Protein AF-A0AAV9ZYL0-F1 (afdb_monomer_lite)

pLDDT: mean 93.1, std 5.55, range [54.75, 97.0]

Secondary structure (DSSP, 8-state):
-------GGGGS-BTTB--HHHHHTT-HHHHTT------TTTTHHHHTTS-BTTBPPSSGGGGGGGG-

Foldseek 3Di:
DDDDDDDLPQCDQDPNDNHPNVVQCVPPVSVVPDPDDDDPPLVCLPQQQDQDPNHHRVHVSSVCPVVD

InterPro domains:
  IPR027417 P-loop containing nucleoside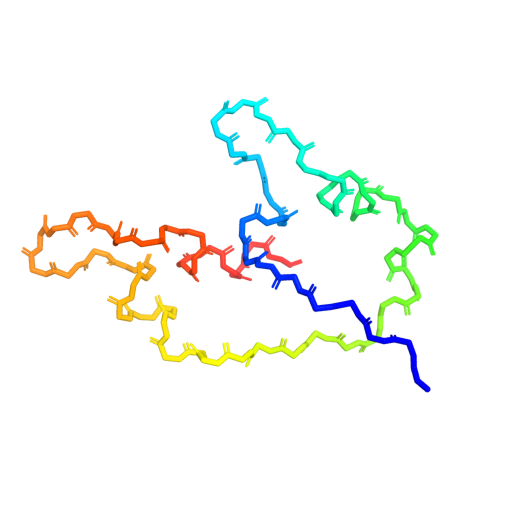 triphosphate hydrolase [G3DSA:3.40.50.300] (1-68)

Radius of gyration: 13.32 Å; chains: 1; bounding box: 32×24×39 Å

Organism: NCBI:txid2862362

Sequence (68 aa):
FRHLIVQPEQFRLQNGHLPRLAKLLRNRVFVNKIKRLTIDEAHNIYTSGTTLNGRPPFRPAWGKLDEL

Structure (mmCIF, N/CA/C/O backbone):
data_AF-A0AAV9ZYL0-F1
#
_entry.id   AF-A0AAV9ZYL0-F1
#
loop_
_atom_site.group_PDB
_atom_site.id
_atom_site.type_symbol
_atom_site.label_atom_id
_atom_site.label_alt_id
_atom_site.label_comp_id
_atom_site.label_asym_id
_atom_site.label_entity_id
_atom_site.label_seq_id
_atom_site.pdbx_PDB_ins_code
_atom_site.Cartn_x
_atom_site.Cartn_y
_atom_site.Cartn_z
_atom_site.occupancy
_atom_site.B_iso_or_equiv
_atom_site.auth_seq_id
_atom_site.auth_comp_id
_atom_site.auth_asym_id
_atom_site.auth_atom_id
_atom_site.pdbx_PDB_model_num
ATOM 1 N N . PHE A 1 1 ? -21.344 -2.420 7.652 1.00 54.75 1 PHE A N 1
ATOM 2 C CA . PHE A 1 1 ? -19.890 -2.404 7.383 1.00 54.75 1 PHE A CA 1
ATOM 3 C C . PHE A 1 1 ? -19.487 -1.021 6.882 1.00 54.75 1 PHE A C 1
ATOM 5 O O . PHE A 1 1 ? -20.226 -0.461 6.086 1.00 54.75 1 PHE A O 1
ATOM 12 N N . ARG A 1 2 ? -18.385 -0.430 7.372 1.00 84.88 2 ARG A N 1
ATOM 13 C CA . ARG A 1 2 ? -17.854 0.844 6.844 1.00 84.88 2 ARG A CA 1
ATOM 14 C C . ARG A 1 2 ? -16.631 0.527 5.987 1.00 84.88 2 ARG A C 1
ATOM 16 O O . ARG A 1 2 ? -15.601 0.151 6.537 1.00 84.88 2 ARG A O 1
ATOM 23 N N . HIS A 1 3 ? -16.768 0.636 4.670 1.00 91.94 3 HIS A N 1
ATOM 24 C CA . HIS A 1 3 ? -15.667 0.461 3.724 1.00 91.94 3 HIS A CA 1
ATOM 25 C C . HIS A 1 3 ? -15.121 1.828 3.313 1.00 91.94 3 HIS A C 1
ATOM 27 O O . HIS A 1 3 ? -15.887 2.767 3.107 1.00 91.94 3 HIS A O 1
ATOM 33 N N . LEU A 1 4 ? -13.799 1.931 3.200 1.00 94.12 4 LEU A N 1
ATOM 34 C CA . LEU A 1 4 ? -13.127 3.055 2.556 1.00 94.12 4 LEU A CA 1
ATOM 35 C C . LEU A 1 4 ? -12.589 2.543 1.223 1.00 94.12 4 LEU A C 1
ATOM 37 O O . LEU A 1 4 ? -11.662 1.738 1.211 1.00 94.12 4 LEU A O 1
ATOM 41 N N . ILE A 1 5 ? -13.202 2.978 0.124 1.00 95.75 5 ILE A N 1
ATOM 42 C CA . ILE A 1 5 ? -12.732 2.678 -1.231 1.00 95.75 5 ILE A CA 1
ATOM 43 C C . ILE A 1 5 ? -11.820 3.822 -1.648 1.00 95.75 5 ILE A C 1
ATOM 45 O O . ILE A 1 5 ? -12.208 4.989 -1.595 1.00 95.75 5 ILE A O 1
ATOM 49 N N . VAL A 1 6 ? -10.587 3.486 -2.006 1.00 95.38 6 VAL A N 1
ATOM 50 C CA . VAL A 1 6 ? -9.529 4.457 -2.275 1.00 95.38 6 VAL A CA 1
ATOM 51 C C . VAL A 1 6 ? -8.662 3.981 -3.427 1.00 95.38 6 VAL A C 1
ATOM 53 O O . VAL A 1 6 ? -8.558 2.790 -3.704 1.00 95.38 6 VAL A O 1
ATOM 56 N N . GLN A 1 7 ? -8.010 4.932 -4.081 1.00 94.94 7 GLN A N 1
ATOM 57 C CA . GLN A 1 7 ? -6.989 4.651 -5.079 1.00 94.94 7 GLN A CA 1
ATOM 58 C C . GLN A 1 7 ? -5.640 4.319 -4.405 1.00 94.94 7 GLN A C 1
ATOM 60 O O . GLN A 1 7 ? -5.356 4.881 -3.342 1.00 94.94 7 GLN A O 1
ATOM 65 N N . PRO A 1 8 ? -4.775 3.479 -5.010 1.00 94.25 8 PRO A N 1
ATOM 66 C CA . PRO A 1 8 ? -3.449 3.144 -4.472 1.00 94.25 8 PRO A CA 1
ATOM 67 C C . PRO A 1 8 ? -2.557 4.373 -4.216 1.00 94.25 8 PRO A C 1
ATOM 69 O O . PRO A 1 8 ? -1.736 4.371 -3.300 1.00 94.25 8 PRO A O 1
ATOM 72 N N . GLU A 1 9 ? -2.755 5.476 -4.940 1.00 95.19 9 GLU A N 1
ATOM 73 C CA . GLU A 1 9 ? -2.041 6.739 -4.727 1.00 95.19 9 GLU A CA 1
ATOM 74 C C . GLU A 1 9 ? -2.274 7.336 -3.338 1.00 95.19 9 GLU A C 1
ATOM 76 O O . GLU A 1 9 ? -1.403 8.032 -2.824 1.00 95.19 9 GLU A O 1
ATOM 81 N N . GLN A 1 10 ? -3.421 7.055 -2.712 1.00 95.38 10 GLN A N 1
ATOM 82 C CA . GLN A 1 10 ? -3.797 7.629 -1.418 1.00 95.38 10 GLN A CA 1
ATOM 83 C C . GLN A 1 10 ? -2.930 7.131 -0.256 1.00 95.38 10 GLN A C 1
ATOM 85 O O . GLN A 1 10 ? -2.935 7.749 0.810 1.00 95.38 10 GLN A O 1
ATOM 90 N N . PHE A 1 11 ? -2.191 6.038 -0.444 1.00 93.38 11 PHE A N 1
ATOM 91 C CA . PHE A 1 11 ? -1.375 5.428 0.602 1.00 93.38 11 PHE A CA 1
ATOM 92 C C . PHE A 1 11 ? 0.009 6.065 0.765 1.00 93.38 11 PHE A C 1
ATOM 94 O O . PHE A 1 11 ? 0.670 5.835 1.775 1.00 93.38 11 PHE A O 1
ATOM 101 N N . ARG A 1 12 ? 0.456 6.886 -0.191 1.00 88.44 12 ARG A N 1
ATOM 102 C CA . ARG A 1 12 ? 1.836 7.388 -0.239 1.00 88.44 12 ARG A CA 1
ATOM 103 C C . ARG A 1 12 ? 1.914 8.851 -0.641 1.00 88.44 12 ARG A C 1
ATOM 105 O O . ARG A 1 12 ? 0.935 9.444 -1.082 1.00 88.44 12 ARG A O 1
ATOM 112 N N . LEU A 1 13 ? 3.102 9.428 -0.481 1.00 90.69 13 LEU A N 1
ATOM 113 C CA . LEU A 1 13 ? 3.406 10.752 -1.008 1.00 90.69 13 LEU A CA 1
ATOM 114 C C . LEU A 1 13 ? 3.346 10.713 -2.541 1.00 90.69 13 LEU A C 1
ATOM 116 O O . LEU A 1 13 ? 3.956 9.845 -3.160 1.00 90.69 13 LEU A O 1
ATOM 120 N N . GLN A 1 14 ? 2.631 11.658 -3.137 1.00 86.38 14 GLN A N 1
ATOM 121 C CA . GLN A 1 14 ? 2.496 11.805 -4.583 1.00 86.38 14 GLN A CA 1
ATOM 122 C C . GLN A 1 14 ? 2.877 13.231 -4.952 1.00 86.38 14 GLN A C 1
ATOM 124 O O . GLN A 1 14 ? 2.242 14.167 -4.474 1.00 86.38 14 GLN A O 1
ATOM 129 N N . ASN A 1 15 ? 3.920 13.411 -5.763 1.00 85.69 15 ASN A N 1
ATOM 130 C CA . ASN A 1 15 ? 4.374 14.730 -6.228 1.00 85.69 15 ASN A CA 1
ATOM 131 C C . ASN A 1 15 ? 4.533 15.767 -5.091 1.00 85.69 15 ASN A C 1
ATOM 133 O O . ASN A 1 15 ? 4.120 16.915 -5.220 1.00 85.69 15 ASN A O 1
ATOM 137 N N . GLY A 1 16 ? 5.064 15.351 -3.933 1.00 90.25 16 GLY A N 1
ATOM 138 C CA . GLY A 1 16 ? 5.228 16.218 -2.755 1.00 90.25 16 GLY A CA 1
ATOM 139 C C . GLY A 1 16 ? 3.960 16.441 -1.917 1.00 90.25 16 GLY A C 1
ATOM 140 O O . GLY A 1 16 ? 4.036 17.002 -0.825 1.00 90.25 16 GLY A O 1
ATOM 141 N N . HIS A 1 17 ? 2.800 15.953 -2.357 1.00 91.44 17 HIS A N 1
ATOM 142 C CA . HIS A 1 17 ? 1.557 15.999 -1.598 1.00 91.44 17 HIS A CA 1
ATOM 143 C C . HIS A 1 17 ? 1.342 14.707 -0.807 1.00 91.44 17 HIS A C 1
ATOM 145 O O . HIS A 1 17 ? 1.382 13.613 -1.369 1.00 91.44 17 HIS A O 1
ATOM 151 N N . LEU A 1 18 ? 1.089 14.825 0.503 1.00 93.06 18 LEU A N 1
ATOM 152 C CA . LEU A 1 18 ? 0.746 13.691 1.366 1.00 93.06 18 LEU A CA 1
ATOM 153 C C . LEU A 1 18 ? -0.782 13.599 1.520 1.00 93.06 18 LEU A C 1
ATOM 155 O O . LEU A 1 18 ? -1.355 14.424 2.248 1.00 93.06 18 LEU A O 1
ATOM 159 N N . PRO A 1 19 ? -1.443 12.609 0.890 1.00 95.00 19 PRO A N 1
ATOM 160 C CA . PRO A 1 19 ? -2.891 12.481 0.930 1.00 95.00 19 PRO A CA 1
ATOM 161 C C . PRO A 1 19 ? -3.418 12.217 2.341 1.00 95.00 19 PRO A C 1
ATOM 163 O O . PRO A 1 19 ? -2.702 11.777 3.247 1.00 95.00 19 PRO A O 1
ATOM 166 N N . ARG A 1 20 ? -4.717 12.461 2.536 1.00 94.19 20 ARG A N 1
ATOM 167 C CA . ARG A 1 20 ? -5.366 12.309 3.844 1.00 94.19 20 ARG A CA 1
ATOM 168 C C . ARG A 1 20 ? -5.259 10.884 4.385 1.00 94.19 20 ARG A C 1
ATOM 170 O O . ARG A 1 20 ? -5.018 10.727 5.578 1.00 94.19 20 ARG A O 1
ATOM 177 N N . LEU A 1 21 ? -5.414 9.866 3.537 1.00 94.75 21 LEU A N 1
ATOM 178 C CA . LEU A 1 21 ? -5.284 8.478 3.977 1.00 94.75 21 LEU A CA 1
ATOM 179 C C . LEU A 1 21 ? -3.855 8.178 4.443 1.00 94.75 21 LEU A C 1
ATOM 181 O O . LEU A 1 21 ? -3.691 7.692 5.555 1.00 94.75 21 LEU A O 1
ATOM 185 N N . ALA A 1 22 ? -2.832 8.555 3.674 1.00 94.19 22 ALA A N 1
ATOM 186 C CA . ALA A 1 22 ? -1.436 8.416 4.087 1.00 94.19 22 ALA A CA 1
ATOM 187 C C . ALA A 1 22 ? -1.143 9.110 5.435 1.00 94.19 22 ALA A C 1
ATOM 189 O O . ALA A 1 22 ? -0.398 8.580 6.257 1.00 94.19 22 ALA A O 1
ATOM 190 N N . LYS A 1 23 ? -1.766 10.266 5.716 1.00 94.81 23 LYS A N 1
ATOM 191 C CA . LYS A 1 23 ? -1.699 10.910 7.044 1.00 94.81 23 LYS A CA 1
ATOM 192 C C . LYS A 1 23 ? -2.389 10.077 8.129 1.00 94.81 23 LYS A C 1
ATOM 194 O O . LYS A 1 23 ? -1.838 9.922 9.215 1.00 94.81 23 LYS A O 1
ATOM 199 N N . LEU A 1 24 ? -3.576 9.536 7.851 1.00 94.94 24 LEU A N 1
ATOM 200 C CA . LEU A 1 24 ? -4.327 8.699 8.793 1.00 94.94 24 LEU A CA 1
ATOM 201 C C . LEU A 1 24 ? -3.612 7.383 9.108 1.00 94.94 24 LEU A C 1
ATOM 203 O O . LEU A 1 24 ? -3.649 6.941 10.252 1.00 94.94 24 LEU A O 1
ATOM 207 N N . LEU A 1 25 ? -2.915 6.791 8.140 1.00 93.56 25 LEU A N 1
ATOM 208 C CA . LEU A 1 25 ? -2.128 5.571 8.334 1.00 93.56 25 LEU A CA 1
ATOM 209 C C . LEU A 1 25 ? -0.915 5.776 9.256 1.00 93.56 25 LEU A C 1
ATOM 211 O O . LEU A 1 25 ? -0.386 4.813 9.794 1.00 93.56 25 LEU A O 1
ATOM 215 N N . ARG A 1 26 ? -0.514 7.024 9.534 1.00 93.69 26 ARG A N 1
ATOM 216 C CA . ARG A 1 26 ? 0.479 7.338 10.579 1.00 93.69 26 ARG A CA 1
ATOM 217 C C . ARG A 1 26 ? -0.126 7.382 11.988 1.00 93.69 26 ARG A C 1
ATOM 219 O O . ARG A 1 26 ? 0.607 7.431 12.972 1.00 93.69 26 ARG A O 1
ATOM 226 N N . ASN A 1 27 ? -1.454 7.375 12.113 1.00 96.19 27 ASN A N 1
ATOM 227 C CA . ASN A 1 27 ? -2.152 7.383 13.394 1.00 96.19 27 ASN A CA 1
ATOM 228 C C . ASN A 1 27 ? -2.427 5.946 13.868 1.00 96.19 27 ASN A C 1
ATOM 230 O O . ASN A 1 27 ? -3.290 5.253 13.328 1.00 96.19 27 ASN A O 1
ATOM 234 N N . ARG A 1 28 ? -1.756 5.528 14.948 1.00 95.75 28 ARG A N 1
ATOM 235 C CA . ARG A 1 28 ? -1.897 4.179 15.529 1.00 95.75 28 ARG A CA 1
ATOM 236 C C . ARG A 1 28 ? -3.337 3.822 15.920 1.00 95.75 28 ARG A C 1
ATOM 238 O O . ARG A 1 28 ? -3.757 2.687 15.721 1.00 95.75 28 ARG A O 1
ATOM 245 N N . VAL A 1 29 ? -4.117 4.777 16.431 1.00 97.00 29 VAL A N 1
ATOM 246 C CA . VAL A 1 29 ? -5.523 4.551 16.821 1.00 97.00 29 VAL A CA 1
ATOM 247 C C . VAL A 1 29 ? -6.387 4.244 15.600 1.00 97.00 29 VAL A C 1
ATOM 249 O O . VAL A 1 29 ? -7.303 3.426 15.680 1.00 97.00 29 VAL A O 1
ATOM 252 N N . PHE A 1 30 ? -6.109 4.889 14.468 1.00 94.81 30 PHE A N 1
ATOM 253 C CA . PHE A 1 30 ? -6.800 4.613 13.213 1.00 94.81 30 PHE A CA 1
ATOM 254 C C . PHE A 1 30 ? -6.385 3.257 12.633 1.00 94.81 30 PHE A C 1
ATOM 256 O O . PHE A 1 30 ? -7.256 2.441 12.340 1.00 94.81 30 PHE A O 1
ATOM 263 N N . VAL A 1 31 ? -5.080 2.985 12.540 1.00 94.94 31 VAL A N 1
ATOM 264 C CA . VAL A 1 31 ? -4.551 1.727 11.986 1.00 94.94 31 VAL A CA 1
ATOM 265 C C . VAL A 1 31 ? -5.072 0.510 12.748 1.00 94.94 31 VAL A C 1
ATOM 267 O O . VAL A 1 31 ? -5.532 -0.441 12.128 1.00 94.94 31 VAL A O 1
ATOM 270 N N . ASN A 1 32 ? -5.142 0.571 14.082 1.00 96.06 32 ASN A N 1
ATOM 271 C CA . ASN A 1 32 ? -5.657 -0.533 14.903 1.00 96.06 32 ASN A CA 1
ATOM 272 C C . ASN A 1 32 ? -7.124 -0.911 14.604 1.00 96.06 32 ASN A C 1
ATOM 274 O O . ASN A 1 32 ? -7.561 -2.017 14.953 1.00 96.06 32 ASN A O 1
ATOM 278 N N . LYS A 1 33 ? -7.891 -0.015 13.962 1.00 95.00 33 LYS A N 1
ATOM 279 C CA . LYS A 1 33 ? -9.275 -0.259 13.522 1.00 95.00 33 LYS A CA 1
ATOM 280 C C . LYS A 1 33 ? -9.357 -0.946 12.157 1.00 95.00 33 LYS A C 1
ATOM 282 O O . LYS A 1 33 ? -10.401 -1.513 11.843 1.00 95.00 33 LYS A O 1
ATOM 287 N N . ILE A 1 34 ? -8.294 -0.916 11.356 1.00 93.75 34 ILE A N 1
ATOM 288 C CA . ILE A 1 34 ? -8.241 -1.596 10.062 1.00 93.75 34 ILE A CA 1
ATOM 289 C C . ILE A 1 34 ? -7.943 -3.074 10.319 1.00 93.75 34 ILE A C 1
ATOM 291 O O . ILE A 1 34 ? -6.911 -3.423 10.882 1.00 93.75 34 ILE A O 1
ATOM 295 N N . LYS A 1 35 ? -8.872 -3.954 9.936 1.00 94.56 35 LYS A N 1
ATOM 296 C CA . LYS A 1 35 ? -8.727 -5.415 10.098 1.00 94.56 35 LYS A CA 1
ATOM 297 C C . LYS A 1 35 ? -8.520 -6.158 8.782 1.00 94.56 35 LYS A C 1
ATOM 299 O O . LYS A 1 35 ? -8.141 -7.322 8.795 1.00 94.56 35 LYS A O 1
ATOM 304 N N . ARG A 1 36 ? -8.820 -5.511 7.655 1.00 93.81 36 ARG A N 1
ATOM 305 C CA . ARG 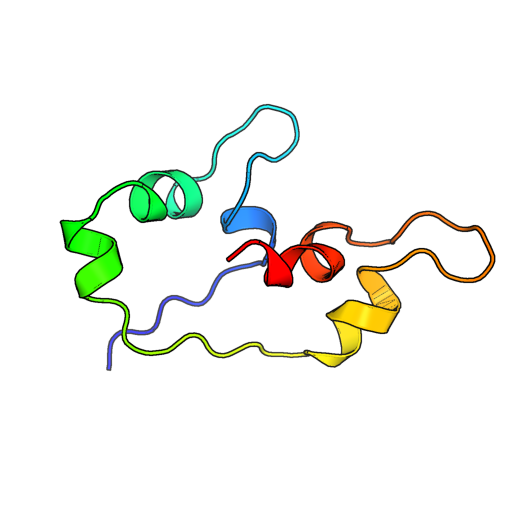A 1 36 ? -8.731 -6.100 6.321 1.00 93.81 36 ARG A CA 1
ATOM 306 C C . ARG A 1 36 ? -8.451 -5.012 5.295 1.00 93.81 36 ARG A C 1
ATOM 308 O O . ARG A 1 36 ? -9.072 -3.951 5.351 1.00 93.81 36 ARG A O 1
ATOM 315 N N . LEU A 1 37 ? -7.563 -5.324 4.360 1.00 93.50 37 LEU A N 1
ATOM 316 C CA . LEU A 1 37 ? -7.352 -4.594 3.120 1.00 93.50 37 LEU A CA 1
ATOM 317 C C . LEU A 1 37 ? -7.766 -5.518 1.971 1.00 93.50 37 LEU A C 1
ATOM 319 O O . LEU A 1 37 ? -7.337 -6.668 1.929 1.00 93.50 37 LEU A O 1
ATOM 323 N N . THR A 1 38 ? -8.618 -5.028 1.076 1.00 95.31 38 THR A N 1
ATOM 324 C CA . THR A 1 38 ? -9.005 -5.743 -0.145 1.00 95.31 38 THR A CA 1
ATOM 325 C C . THR A 1 38 ? -8.438 -4.980 -1.329 1.00 95.31 38 THR A C 1
ATOM 327 O O . THR A 1 38 ? -8.612 -3.764 -1.406 1.00 95.31 38 THR A O 1
ATOM 330 N N . ILE A 1 39 ? -7.766 -5.691 -2.231 1.00 95.06 39 ILE A N 1
ATOM 331 C CA . ILE A 1 39 ? -7.201 -5.127 -3.455 1.00 95.06 39 ILE A CA 1
ATOM 332 C C . ILE A 1 39 ? -8.104 -5.554 -4.606 1.00 95.06 39 ILE A C 1
ATOM 334 O O . ILE A 1 39 ? -8.162 -6.735 -4.943 1.00 95.06 39 ILE A O 1
ATOM 338 N N . ASP A 1 40 ? -8.822 -4.589 -5.167 1.00 96.50 40 ASP A N 1
ATOM 339 C CA . ASP A 1 40 ? -9.536 -4.777 -6.427 1.00 96.50 40 ASP A CA 1
ATOM 340 C 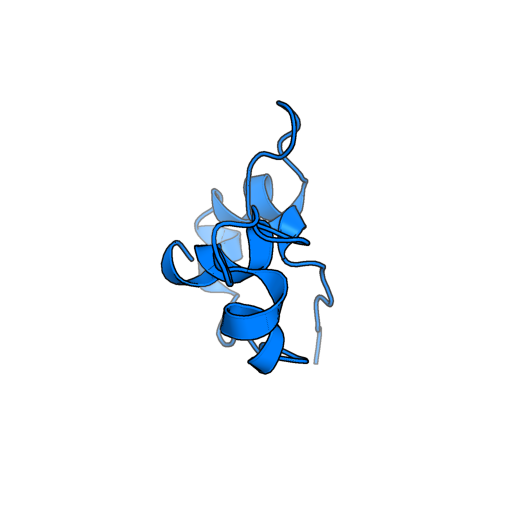C . ASP A 1 40 ? -8.552 -4.678 -7.601 1.00 96.50 40 ASP A C 1
ATOM 342 O O . ASP A 1 40 ? -7.513 -4.036 -7.467 1.00 96.50 40 ASP A O 1
ATOM 346 N N . GLU A 1 41 ? -8.838 -5.324 -8.729 1.00 95.94 41 GLU A N 1
ATOM 347 C CA . GLU A 1 41 ? -7.998 -5.312 -9.938 1.00 95.94 41 GLU A CA 1
ATOM 348 C C . GLU A 1 41 ? -6.504 -5.608 -9.694 1.00 95.94 41 GLU A C 1
ATOM 350 O O . GLU A 1 41 ? -5.613 -4.986 -10.281 1.00 95.94 41 GLU A O 1
ATOM 355 N N . ALA A 1 42 ? -6.215 -6.584 -8.823 1.00 95.81 42 ALA A N 1
ATOM 356 C CA . ALA A 1 42 ? -4.861 -6.912 -8.361 1.00 95.81 42 ALA A CA 1
ATOM 357 C C . ALA A 1 42 ? -3.864 -7.251 -9.487 1.00 95.81 42 ALA A C 1
ATOM 359 O O . ALA A 1 42 ? -2.655 -7.106 -9.306 1.00 95.81 42 ALA A O 1
ATOM 360 N N . HIS A 1 43 ? -4.345 -7.638 -10.672 1.00 96.31 43 HIS A N 1
ATOM 361 C CA . HIS A 1 43 ? -3.498 -7.846 -11.848 1.00 96.31 43 HIS A CA 1
ATOM 362 C C . HIS A 1 43 ? -2.702 -6.580 -12.239 1.00 96.31 43 HIS A C 1
ATOM 364 O O . HIS A 1 43 ? -1.611 -6.689 -12.801 1.00 96.31 43 HIS A O 1
ATOM 370 N N . ASN A 1 44 ? -3.183 -5.386 -11.864 1.00 96.56 44 ASN A N 1
ATOM 371 C CA . ASN A 1 44 ? -2.496 -4.114 -12.092 1.00 96.56 44 ASN A CA 1
ATOM 372 C C . ASN A 1 44 ? -1.182 -3.957 -11.331 1.00 96.56 44 ASN A C 1
ATOM 374 O O . ASN A 1 44 ? -0.358 -3.140 -11.745 1.00 96.56 44 ASN A O 1
ATOM 378 N N . ILE A 1 45 ? -0.952 -4.739 -10.271 1.00 95.81 45 ILE A N 1
ATOM 379 C CA . ILE A 1 45 ? 0.345 -4.792 -9.583 1.00 95.81 45 ILE A CA 1
ATOM 380 C C . ILE A 1 45 ? 1.441 -5.099 -10.600 1.00 95.81 45 ILE A C 1
ATOM 382 O O . ILE A 1 45 ? 2.418 -4.361 -10.691 1.00 95.81 45 ILE A O 1
ATOM 386 N N . TYR A 1 46 ? 1.229 -6.125 -11.426 1.00 95.62 46 TYR A N 1
ATOM 387 C CA . TYR A 1 46 ? 2.154 -6.496 -12.486 1.00 95.62 46 TYR A CA 1
ATOM 388 C C . TYR A 1 46 ? 1.992 -5.608 -13.726 1.00 95.62 46 TYR A C 1
ATOM 390 O O . TYR A 1 46 ? 2.962 -4.987 -14.156 1.00 95.62 46 TYR A O 1
ATOM 398 N N . THR A 1 47 ? 0.778 -5.502 -14.281 1.00 96.19 47 THR A N 1
ATOM 399 C CA . THR A 1 47 ? 0.564 -4.914 -15.619 1.00 96.19 47 THR A CA 1
ATOM 400 C C . THR A 1 47 ? 0.764 -3.400 -15.679 1.00 96.19 47 THR A C 1
ATOM 402 O O . THR A 1 47 ? 1.160 -2.881 -16.720 1.00 96.19 47 THR A O 1
ATOM 405 N N . SER A 1 48 ? 0.511 -2.693 -14.573 1.00 95.56 48 SER A N 1
ATOM 406 C CA . SER A 1 48 ? 0.562 -1.226 -14.505 1.00 95.56 48 SER A CA 1
ATOM 407 C C . SER A 1 48 ? 1.555 -0.699 -13.468 1.00 95.56 48 SER A C 1
ATOM 409 O O . SER A 1 48 ? 1.957 0.464 -13.546 1.00 95.56 48 SER A O 1
ATOM 411 N N . GLY A 1 49 ? 1.929 -1.527 -12.491 1.00 95.44 49 GLY A N 1
ATOM 412 C CA . GLY A 1 49 ? 2.805 -1.168 -11.381 1.00 95.44 49 GLY A CA 1
ATOM 413 C C . GLY A 1 49 ? 4.286 -1.443 -11.612 1.00 95.44 49 GLY A C 1
ATOM 414 O O . GLY A 1 49 ? 5.115 -0.836 -10.936 1.00 95.44 49 GLY A O 1
ATOM 415 N N . THR A 1 50 ? 4.635 -2.301 -12.574 1.00 95.94 50 THR A N 1
ATOM 416 C CA . THR A 1 50 ? 6.030 -2.668 -12.856 1.00 95.94 50 THR A CA 1
ATOM 417 C C . THR A 1 50 ? 6.519 -2.155 -14.208 1.00 95.94 50 THR A C 1
ATOM 419 O O . THR A 1 50 ? 5.736 -1.785 -15.084 1.00 95.94 50 THR A O 1
ATOM 422 N N . THR A 1 51 ? 7.841 -2.105 -14.372 1.00 95.81 51 THR A N 1
ATOM 423 C CA . THR A 1 51 ? 8.472 -1.841 -15.665 1.00 95.81 51 THR A CA 1
ATOM 424 C C . THR A 1 51 ? 8.289 -3.047 -16.574 1.00 95.81 51 THR A C 1
ATOM 426 O O . THR A 1 51 ? 8.769 -4.137 -16.268 1.00 95.81 51 THR A O 1
ATOM 429 N N . LEU A 1 52 ? 7.648 -2.836 -17.721 1.00 93.75 52 LEU A N 1
ATOM 430 C CA . LEU A 1 52 ? 7.434 -3.866 -18.735 1.00 93.75 52 LEU A CA 1
ATOM 431 C C . LEU A 1 52 ? 8.084 -3.432 -20.044 1.00 93.75 52 LEU A C 1
AT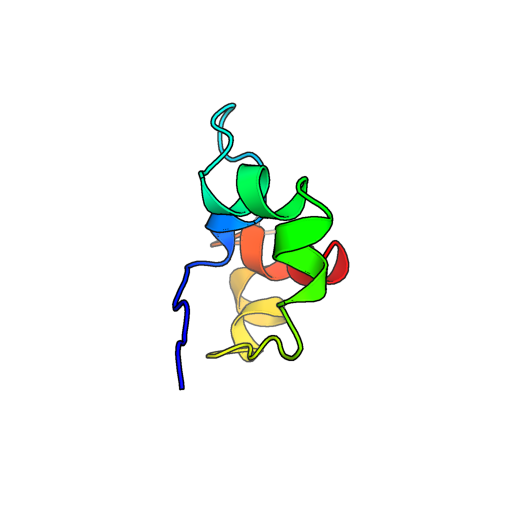OM 433 O O . LEU A 1 52 ? 7.874 -2.312 -20.511 1.00 93.75 52 LEU A O 1
ATOM 437 N N . ASN A 1 53 ? 8.888 -4.315 -20.642 1.00 93.00 53 ASN A N 1
ATOM 438 C CA . ASN A 1 53 ? 9.609 -4.051 -21.894 1.00 93.00 53 ASN A CA 1
ATOM 439 C C . ASN A 1 53 ? 10.451 -2.757 -21.847 1.00 93.00 53 ASN A C 1
ATOM 441 O O . ASN A 1 53 ? 10.460 -1.977 -22.797 1.00 93.00 53 ASN A O 1
ATOM 445 N N . GLY A 1 54 ? 11.096 -2.490 -20.704 1.00 94.19 54 GLY A N 1
ATOM 446 C CA . GLY A 1 54 ? 11.909 -1.287 -20.481 1.00 94.19 54 GLY A CA 1
ATOM 447 C C . GLY A 1 54 ? 11.118 0.020 -20.338 1.00 94.19 54 GLY A C 1
ATOM 448 O O . GLY A 1 54 ? 11.723 1.078 -20.188 1.00 94.19 54 GLY A O 1
ATOM 449 N N . ARG A 1 55 ? 9.779 -0.020 -20.365 1.00 95.06 55 ARG A N 1
ATOM 450 C CA . ARG A 1 55 ? 8.929 1.168 -20.207 1.00 95.06 55 ARG A CA 1
ATOM 451 C C . ARG A 1 55 ? 8.624 1.427 -18.733 1.00 95.06 55 ARG A C 1
ATOM 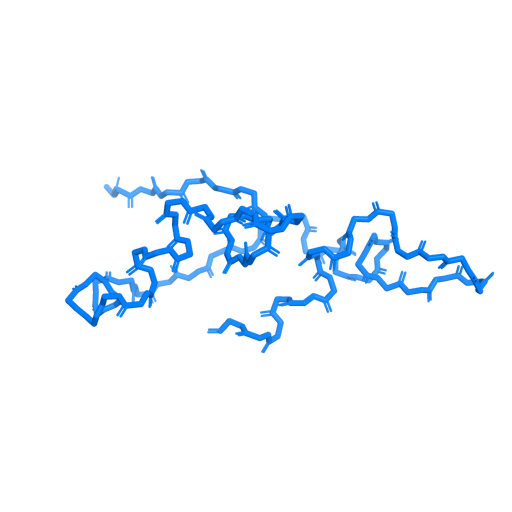453 O O . ARG A 1 55 ? 8.399 0.469 -17.990 1.00 95.06 55 ARG A O 1
ATOM 460 N N . PRO A 1 56 ? 8.588 2.696 -18.293 1.00 95.25 56 PRO A N 1
ATOM 461 C CA . PRO A 1 56 ? 8.202 3.010 -16.927 1.00 95.25 56 PRO A CA 1
ATOM 462 C C . PRO A 1 56 ? 6.768 2.527 -16.646 1.00 95.25 56 PRO A C 1
ATOM 464 O O . PRO A 1 56 ? 5.944 2.495 -17.566 1.00 95.25 56 PRO A O 1
ATOM 467 N N . PRO A 1 57 ? 6.460 2.156 -15.392 1.00 95.38 57 PRO A N 1
ATOM 468 C CA . PRO A 1 57 ? 5.118 1.737 -15.015 1.00 95.38 57 PRO A CA 1
ATOM 469 C C . PRO A 1 57 ? 4.101 2.844 -15.299 1.00 95.38 57 PRO A C 1
ATOM 471 O O . PRO A 1 57 ? 4.313 4.002 -14.939 1.00 95.38 57 PRO A O 1
ATOM 474 N N . PHE A 1 58 ? 2.977 2.473 -15.917 1.00 94.25 58 PHE A N 1
ATOM 475 C CA . PHE A 1 58 ? 1.896 3.406 -16.245 1.00 94.25 58 PHE A CA 1
ATOM 476 C C . PHE A 1 58 ? 1.272 4.025 -14.989 1.00 94.25 58 PHE A C 1
ATOM 478 O O . PHE A 1 58 ? 0.946 5.210 -14.963 1.00 94.25 58 PHE A O 1
ATOM 485 N N . ARG A 1 59 ? 1.135 3.229 -13.925 1.00 93.62 59 ARG A N 1
ATOM 486 C CA . ARG A 1 59 ? 0.598 3.668 -12.640 1.00 93.62 59 ARG A CA 1
ATOM 487 C C . ARG A 1 59 ? 1.458 3.107 -11.500 1.00 93.62 59 ARG A C 1
ATOM 489 O O . ARG A 1 59 ? 1.105 2.091 -10.896 1.00 93.62 59 ARG A O 1
ATOM 496 N N . PRO A 1 60 ?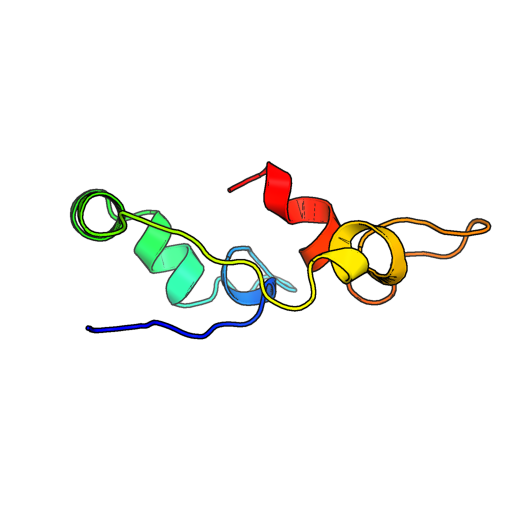 2.579 3.784 -11.179 1.00 93.88 60 PRO A N 1
ATOM 497 C CA . PRO A 1 60 ? 3.618 3.269 -10.283 1.00 93.88 60 PRO A CA 1
ATOM 498 C C . PRO A 1 60 ? 3.128 2.892 -8.881 1.00 93.88 60 PRO A C 1
ATOM 500 O O . PRO A 1 60 ? 3.716 2.029 -8.239 1.00 93.88 60 PRO A O 1
ATOM 503 N N . ALA A 1 61 ? 2.046 3.512 -8.396 1.00 94.06 61 ALA A N 1
ATOM 504 C CA . ALA A 1 61 ? 1.492 3.231 -7.072 1.00 94.06 61 ALA A CA 1
ATOM 505 C C . ALA A 1 61 ? 1.070 1.759 -6.890 1.00 94.06 61 ALA A C 1
ATOM 507 O O . ALA A 1 61 ? 1.109 1.257 -5.769 1.00 94.06 61 ALA A O 1
ATOM 508 N N . TRP A 1 62 ? 0.710 1.063 -7.974 1.00 95.81 62 TRP A N 1
ATOM 509 C CA . TRP A 1 62 ? 0.371 -0.362 -7.940 1.00 95.81 62 TRP A CA 1
ATOM 510 C C . TRP A 1 62 ? 1.560 -1.265 -7.611 1.00 95.81 62 TRP A C 1
ATOM 512 O O . TRP A 1 62 ? 1.397 -2.237 -6.882 1.00 95.81 62 TRP A O 1
ATOM 522 N N . GLY A 1 63 ? 2.758 -0.940 -8.104 1.00 94.06 63 GLY A N 1
ATOM 523 C CA . GLY A 1 63 ? 3.970 -1.744 -7.892 1.00 94.06 63 GLY A CA 1
ATOM 524 C C . GLY A 1 63 ? 4.633 -1.493 -6.544 1.00 94.06 63 GLY A C 1
ATOM 525 O O . GLY A 1 63 ? 5.804 -1.805 -6.368 1.00 94.06 63 GLY A O 1
ATOM 526 N N . LYS A 1 64 ? 3.910 -0.834 -5.640 1.00 92.38 64 LYS A N 1
ATOM 527 C CA . LYS A 1 64 ? 4.407 -0.367 -4.353 1.00 92.38 64 LYS A CA 1
ATOM 528 C C . LYS A 1 64 ? 3.470 -0.719 -3.196 1.00 92.38 64 LYS A C 1
ATOM 530 O O . LYS A 1 64 ? 3.515 -0.105 -2.132 1.00 92.38 64 LYS A O 1
ATOM 535 N N . LEU A 1 65 ? 2.536 -1.638 -3.426 1.00 91.06 65 LEU A N 1
ATOM 536 C CA . LEU A 1 65 ? 1.596 -2.091 -2.399 1.00 91.06 65 LEU A CA 1
ATOM 537 C C . LEU A 1 65 ? 2.252 -3.024 -1.369 1.00 91.06 65 LEU A C 1
ATOM 539 O O . LEU A 1 65 ? 1.678 -3.237 -0.311 1.00 91.06 65 LEU A O 1
ATOM 543 N N . ASP A 1 66 ? 3.445 -3.540 -1.659 1.00 88.38 66 ASP A N 1
ATOM 544 C CA . ASP A 1 66 ? 4.317 -4.283 -0.743 1.00 88.38 66 ASP A CA 1
ATOM 545 C C . ASP A 1 66 ? 4.877 -3.422 0.402 1.00 88.38 66 ASP A C 1
ATOM 547 O O . ASP A 1 66 ? 5.324 -3.951 1.414 1.00 88.38 66 ASP A O 1
ATOM 551 N N . GLU A 1 67 ? 4.829 -2.096 0.261 1.00 85.88 67 GLU A N 1
ATOM 552 C CA . GLU A 1 67 ? 5.259 -1.132 1.281 1.00 85.88 67 GLU A CA 1
ATOM 553 C C . GLU A 1 67 ? 4.153 -0.802 2.316 1.00 85.88 67 GLU A C 1
ATOM 555 O O . GLU A 1 67 ? 4.367 0.067 3.166 1.00 85.88 67 GLU A O 1
ATOM 560 N N . LEU A 1 68 ? 2.965 -1.421 2.216 1.00 82.69 68 LEU A N 1
ATOM 561 C CA . LEU A 1 68 ? 1.815 -1.218 3.120 1.00 82.69 68 LEU A CA 1
ATOM 562 C C . LEU A 1 68 ? 1.868 -2.113 4.362 1.00 82.69 68 LEU A C 1
ATOM 564 O O . LEU A 1 68 ? 1.548 -1.578 5.450 1.00 82.69 68 LEU A O 1
#